Protein AF-A0A965MFY6-F1 (afdb_monomer_lite)

Radius of gyration: 15.27 Å; chains: 1; bounding box: 29×28×38 Å

Foldseek 3Di:
DQPPVNVVVVVVVVCCLVCVCVVCVVCNVVSVVVVVLVVLVVVLCVCPPVVHPPDPVVNVVSVVVSVVSVVVVVD

Structure (mmCIF, N/CA/C/O backbone):
data_AF-A0A965MFY6-F1
#
_entry.id   AF-A0A965MFY6-F1
#
loop_
_atom_site.group_PDB
_atom_site.id
_atom_site.type_symbol
_atom_site.label_atom_id
_atom_site.label_alt_id
_atom_site.label_comp_id
_atom_site.label_asym_id
_atom_site.label_entity_id
_atom_site.label_seq_id
_atom_site.pdbx_PDB_ins_code
_atom_site.Cartn_x
_atom_site.Cartn_y
_atom_site.Cartn_z
_atom_site.occupancy
_atom_site.B_iso_or_equiv
_atom_site.auth_seq_id
_atom_site.auth_comp_id
_atom_site.auth_asym_id
_atom_site.auth_atom_id
_atom_site.pdbx_PDB_model_num
ATOM 1 N N . MET A 1 1 ? -13.391 -14.031 -17.586 1.00 55.06 1 MET A N 1
ATOM 2 C CA . MET A 1 1 ? -14.347 -14.783 -16.739 1.00 55.06 1 MET A CA 1
ATOM 3 C C . MET A 1 1 ? -13.833 -14.779 -15.306 1.00 55.06 1 MET A C 1
ATOM 5 O O . MET A 1 1 ? -12.786 -15.363 -15.055 1.00 55.06 1 MET A O 1
ATOM 9 N N . ILE A 1 2 ? -14.512 -14.093 -14.383 1.00 65.81 2 ILE A N 1
ATOM 10 C CA . ILE A 1 2 ? -14.146 -14.108 -12.956 1.00 65.81 2 ILE A CA 1
ATOM 11 C C . ILE A 1 2 ? -14.530 -15.482 -12.396 1.00 65.81 2 ILE A C 1
ATOM 13 O O . ILE A 1 2 ? -15.686 -15.892 -12.490 1.00 65.81 2 ILE A O 1
ATOM 17 N N . LYS A 1 3 ? -13.562 -16.225 -11.850 1.00 84.06 3 LYS A N 1
ATOM 18 C CA . LYS A 1 3 ? -13.837 -17.518 -11.208 1.00 84.06 3 LYS A CA 1
ATOM 19 C C . LYS A 1 3 ? -14.678 -17.285 -9.950 1.00 84.06 3 LYS A C 1
ATOM 21 O O . LYS A 1 3 ? -14.403 -16.361 -9.188 1.00 84.06 3 LYS A O 1
ATOM 26 N N . LYS A 1 4 ? -15.656 -18.162 -9.690 1.00 80.38 4 LYS A N 1
ATOM 27 C CA . LYS A 1 4 ? -16.559 -18.077 -8.522 1.00 80.38 4 LYS A CA 1
ATOM 28 C C . LYS A 1 4 ? -15.801 -17.908 -7.195 1.00 80.38 4 LYS A C 1
ATOM 30 O O . LYS A 1 4 ? -16.234 -17.153 -6.338 1.00 80.38 4 LYS A O 1
ATOM 35 N N . ASN A 1 5 ? -14.636 -18.549 -7.064 1.00 82.38 5 ASN A N 1
ATOM 36 C CA . ASN A 1 5 ? -13.781 -18.432 -5.880 1.00 82.38 5 ASN A CA 1
ATOM 37 C C . ASN A 1 5 ? -13.194 -17.023 -5.695 1.00 82.38 5 ASN A C 1
ATOM 39 O O . ASN A 1 5 ? -13.168 -16.511 -4.585 1.00 82.38 5 ASN A O 1
ATOM 43 N N . THR A 1 6 ? -12.772 -16.380 -6.786 1.00 83.88 6 THR A N 1
ATOM 44 C CA . THR A 1 6 ? -12.214 -15.020 -6.775 1.00 83.88 6 THR A CA 1
ATOM 45 C C . THR A 1 6 ? -13.287 -13.974 -6.458 1.00 83.88 6 THR A C 1
ATOM 47 O O . THR A 1 6 ? -13.028 -12.980 -5.783 1.00 83.88 6 THR A O 1
ATOM 50 N N . LEU A 1 7 ? -14.523 -14.217 -6.904 1.00 87.00 7 LEU A N 1
ATOM 51 C CA . LEU A 1 7 ? -15.664 -13.371 -6.557 1.00 87.00 7 LEU A CA 1
ATOM 52 C C . LEU A 1 7 ? -15.936 -13.399 -5.045 1.00 87.00 7 LEU A C 1
ATOM 54 O O . LEU A 1 7 ? -16.129 -12.351 -4.437 1.00 87.00 7 LEU A O 1
ATOM 58 N N . ILE A 1 8 ? -15.902 -14.589 -4.436 1.00 89.69 8 ILE A N 1
ATOM 59 C CA . ILE A 1 8 ? -16.111 -14.764 -2.992 1.00 89.69 8 ILE A CA 1
ATOM 60 C C . ILE A 1 8 ? -15.014 -14.049 -2.194 1.00 89.69 8 ILE A C 1
ATOM 62 O O . ILE A 1 8 ? -15.324 -13.366 -1.220 1.00 89.69 8 ILE A O 1
ATOM 66 N N . THR A 1 9 ? -13.748 -14.137 -2.619 1.00 87.31 9 THR A N 1
ATOM 67 C CA . THR A 1 9 ? -12.646 -13.443 -1.932 1.00 87.31 9 THR A CA 1
ATOM 68 C C . THR A 1 9 ? -12.781 -11.923 -1.996 1.00 87.31 9 THR A C 1
ATOM 70 O O . THR A 1 9 ? -12.588 -11.259 -0.981 1.00 87.31 9 THR A O 1
ATOM 73 N N . TYR A 1 10 ? -13.161 -11.359 -3.148 1.00 87.25 10 TYR A N 1
ATOM 74 C CA . TYR A 1 10 ? -13.368 -9.912 -3.261 1.00 87.25 10 TYR A CA 1
ATOM 75 C C . TYR A 1 10 ? -14.594 -9.433 -2.484 1.00 87.25 10 TYR A C 1
ATOM 77 O O . TYR A 1 10 ? -14.529 -8.389 -1.840 1.00 87.25 10 TYR A O 1
ATOM 85 N N . ALA A 1 11 ? -15.682 -10.208 -2.481 1.00 89.69 11 ALA A N 1
ATOM 86 C CA . ALA A 1 11 ? -16.860 -9.900 -1.676 1.00 89.69 11 ALA A CA 1
ATOM 87 C C . ALA A 1 11 ? -16.538 -9.913 -0.171 1.00 89.69 11 ALA A C 1
ATOM 89 O O . ALA A 1 11 ? -16.938 -9.000 0.547 1.00 89.69 11 ALA A O 1
ATOM 90 N N . GLY A 1 12 ? -15.766 -10.901 0.296 1.00 90.56 12 GLY A N 1
ATOM 91 C CA . GLY A 1 12 ? -15.308 -10.974 1.685 1.00 90.56 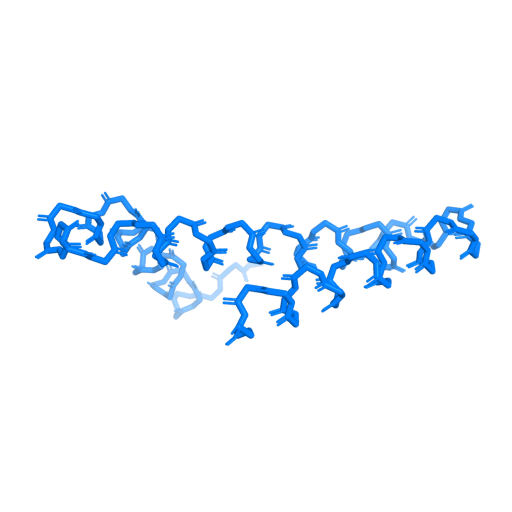12 GLY A CA 1
ATOM 92 C C . GLY A 1 12 ? -14.420 -9.791 2.082 1.00 90.56 12 GLY A C 1
ATOM 93 O O . GLY A 1 12 ? -14.641 -9.187 3.129 1.00 90.56 12 GLY A O 1
ATOM 94 N N . LEU A 1 13 ? -13.471 -9.407 1.221 1.00 88.44 13 LEU A N 1
ATOM 95 C CA . LEU A 1 13 ? -12.634 -8.217 1.415 1.00 88.44 13 LEU A CA 1
ATOM 96 C C . LEU A 1 13 ? -13.469 -6.933 1.486 1.00 88.44 13 LEU A C 1
ATOM 98 O O . LEU A 1 13 ? -13.262 -6.125 2.387 1.00 88.44 13 LEU A O 1
ATOM 102 N N . ALA A 1 14 ? -14.440 -6.759 0.586 1.00 87.31 14 ALA A N 1
ATOM 103 C CA . ALA A 1 14 ? -15.313 -5.587 0.584 1.00 87.31 14 ALA A CA 1
ATOM 104 C C . ALA A 1 14 ? -16.158 -5.494 1.867 1.00 87.31 14 ALA A C 1
ATOM 106 O O . ALA A 1 14 ? -16.233 -4.430 2.481 1.00 87.31 14 ALA A O 1
ATOM 107 N N . LEU A 1 15 ? -16.736 -6.614 2.316 1.00 90.94 15 LEU A N 1
ATOM 108 C CA . LEU A 1 15 ? -17.449 -6.685 3.595 1.00 90.94 15 LEU A CA 1
ATOM 109 C C . LEU A 1 15 ? -16.529 -6.345 4.771 1.00 90.94 15 LEU A C 1
ATOM 111 O O . LEU A 1 15 ? -16.907 -5.550 5.626 1.00 90.94 15 LEU A O 1
ATOM 115 N N . PHE A 1 16 ? -15.312 -6.890 4.801 1.00 88.50 16 PHE A N 1
ATOM 116 C CA . PHE A 1 16 ? -14.346 -6.575 5.851 1.00 88.50 16 PHE A CA 1
ATOM 117 C C . PHE A 1 16 ? -13.957 -5.092 5.857 1.00 88.50 16 PHE A C 1
ATOM 119 O O . PHE A 1 16 ? -13.768 -4.514 6.921 1.00 88.50 16 PHE A O 1
ATOM 126 N N . GLY A 1 17 ? -13.892 -4.442 4.695 1.00 84.88 17 GLY A N 1
ATOM 127 C CA . GLY A 1 17 ? -13.592 -3.014 4.631 1.00 84.88 17 GLY A CA 1
ATOM 128 C C . GLY A 1 17 ? -14.697 -2.122 5.166 1.00 84.88 17 GLY A C 1
ATOM 129 O O . GLY A 1 17 ? -14.416 -1.161 5.877 1.00 84.88 17 GLY A O 1
ATOM 130 N N . VAL A 1 18 ? -15.950 -2.469 4.879 1.00 88.62 18 VAL A N 1
ATOM 131 C CA . VAL A 1 18 ? -17.112 -1.691 5.327 1.00 88.62 18 VAL A CA 1
ATOM 132 C C . VAL A 1 18 ? -17.426 -1.952 6.800 1.00 88.62 18 VAL A C 1
ATOM 134 O O . VAL A 1 18 ? -17.688 -1.018 7.554 1.00 88.62 18 VAL A O 1
ATOM 137 N N . PHE A 1 19 ? -17.388 -3.215 7.226 1.00 91.06 19 PHE A N 1
ATOM 138 C CA . PHE A 1 19 ? -17.786 -3.608 8.578 1.00 91.06 19 PHE A CA 1
ATOM 139 C C . PHE A 1 19 ? -16.621 -3.697 9.566 1.00 91.06 19 PHE A C 1
ATOM 141 O O . PHE A 1 19 ? -16.857 -3.656 10.771 1.00 91.06 19 PHE A O 1
ATOM 148 N N . GLY A 1 20 ? -15.372 -3.768 9.101 1.00 86.38 20 GLY A N 1
ATOM 149 C CA . GLY A 1 20 ? -14.180 -3.829 9.953 1.00 86.38 20 GLY A CA 1
ATOM 150 C C . GLY A 1 20 ? -14.111 -2.711 11.000 1.00 86.38 20 GLY A C 1
ATOM 151 O O . GLY A 1 20 ? -13.971 -3.032 12.178 1.00 86.38 20 GLY A O 1
ATOM 152 N N . PRO A 1 21 ? -14.294 -1.428 10.631 1.00 86.62 21 PRO A N 1
ATOM 153 C CA . PRO A 1 21 ? -14.311 -0.316 11.589 1.00 86.62 21 PRO A CA 1
ATOM 154 C C . PRO A 1 21 ? -15.451 -0.389 12.615 1.00 86.62 21 PRO A C 1
ATOM 156 O O . PRO A 1 21 ? -15.317 0.097 13.731 1.00 86.62 21 PRO A O 1
ATOM 159 N N . ILE A 1 22 ? -16.582 -0.996 12.242 1.00 88.94 22 ILE A N 1
ATOM 160 C CA . ILE A 1 22 ? -17.767 -1.113 13.106 1.00 88.94 22 ILE A CA 1
ATOM 161 C C . ILE A 1 22 ? -17.571 -2.239 14.127 1.00 88.94 22 ILE A C 1
ATOM 163 O O . ILE A 1 22 ? -17.942 -2.097 15.288 1.00 88.94 22 ILE A O 1
ATOM 167 N N . ILE A 1 23 ? -16.984 -3.358 13.694 1.00 90.31 23 ILE A N 1
ATOM 168 C CA . ILE A 1 23 ? -16.721 -4.526 14.545 1.00 90.31 23 ILE A CA 1
ATOM 169 C C . ILE A 1 23 ? -15.513 -4.268 15.461 1.00 90.31 23 ILE A C 1
ATOM 171 O O . ILE A 1 23 ? -15.497 -4.734 16.599 1.00 90.31 23 ILE A O 1
ATOM 175 N N . PHE A 1 24 ? -14.527 -3.499 14.990 1.00 88.06 24 PHE A N 1
ATOM 176 C CA . PHE A 1 24 ? -13.282 -3.204 15.700 1.00 88.06 24 PHE A CA 1
ATOM 177 C C . PHE A 1 24 ? -13.031 -1.688 15.799 1.00 88.06 24 PHE A C 1
ATOM 179 O O . PHE A 1 24 ? -12.110 -1.170 15.159 1.00 88.06 24 PHE A O 1
ATOM 186 N N . PRO A 1 25 ? -13.817 -0.962 16.616 1.00 86.00 25 PRO A N 1
ATOM 187 C CA . PRO A 1 25 ? -13.757 0.499 16.681 1.00 86.00 25 PRO A CA 1
ATOM 188 C C . PRO A 1 25 ? -12.397 1.028 17.159 1.00 86.00 25 PRO A C 1
ATOM 190 O O . PRO A 1 25 ? -11.929 2.049 16.656 1.00 86.00 25 PRO A O 1
ATOM 193 N N . GLU A 1 26 ? -11.712 0.306 18.051 1.00 90.81 26 GLU A N 1
ATOM 194 C CA . GLU A 1 26 ? -10.374 0.668 18.549 1.00 90.81 26 GLU A CA 1
ATOM 195 C C . GLU A 1 26 ? -9.287 0.602 17.461 1.00 90.81 26 GLU A C 1
ATOM 197 O O . GLU A 1 26 ? -8.287 1.312 17.538 1.00 90.81 26 GLU A O 1
ATOM 202 N N . TYR A 1 27 ? -9.503 -0.189 16.406 1.00 87.62 27 TYR A N 1
ATOM 203 C CA . TYR A 1 27 ? -8.549 -0.393 15.310 1.00 87.62 27 TYR A CA 1
ATOM 204 C C . TYR A 1 27 ? -8.933 0.357 14.031 1.00 87.62 27 TYR A C 1
ATOM 206 O O . TYR A 1 27 ? -8.346 0.119 12.974 1.00 87.62 27 TYR A O 1
ATOM 214 N N . THR A 1 28 ? -9.894 1.281 14.107 1.00 88.69 28 THR A N 1
ATOM 215 C CA . THR A 1 28 ? -10.415 2.020 12.946 1.00 88.69 28 THR A CA 1
ATOM 216 C C . THR A 1 28 ? -9.307 2.683 12.127 1.00 88.69 28 THR A C 1
ATOM 218 O O . THR A 1 28 ? -9.297 2.565 10.902 1.00 88.69 28 THR A O 1
ATOM 221 N N . LEU A 1 29 ? -8.343 3.335 12.788 1.00 88.62 29 LEU A N 1
ATOM 222 C CA . LEU A 1 29 ? -7.218 3.985 12.107 1.00 88.62 29 LEU A CA 1
ATOM 223 C C . LEU A 1 29 ? -6.318 2.968 11.402 1.00 88.62 29 LEU A C 1
ATOM 225 O O . LEU A 1 29 ? -6.016 3.137 10.224 1.00 88.62 29 LEU A O 1
ATOM 229 N N . SER A 1 30 ? -5.945 1.882 12.080 1.00 88.38 30 SER A N 1
ATOM 230 C CA . SER A 1 30 ? -5.118 0.819 11.500 1.00 88.38 30 SER A CA 1
ATOM 231 C C . SER A 1 30 ? -5.790 0.165 10.291 1.00 88.38 30 SER A C 1
ATOM 233 O O . SER A 1 30 ? -5.136 -0.091 9.283 1.00 88.38 30 SER A O 1
ATOM 235 N N . ILE A 1 31 ? -7.107 -0.053 10.351 1.00 89.25 31 ILE A N 1
ATOM 236 C CA . ILE A 1 31 ? -7.894 -0.599 9.237 1.00 89.25 31 ILE A CA 1
ATOM 237 C C . ILE A 1 31 ? -7.946 0.399 8.073 1.00 89.25 31 ILE A C 1
ATOM 239 O O . ILE A 1 31 ? -7.724 0.006 6.928 1.00 89.25 31 ILE A O 1
ATOM 243 N N . ALA A 1 32 ? -8.187 1.686 8.341 1.00 89.06 32 ALA A N 1
ATOM 244 C CA . ALA A 1 32 ? -8.191 2.729 7.311 1.00 89.06 32 ALA A CA 1
ATOM 245 C C . ALA A 1 32 ? -6.838 2.822 6.588 1.00 89.06 32 ALA A C 1
ATOM 247 O O . ALA A 1 32 ? -6.780 2.919 5.360 1.00 89.06 32 ALA A O 1
ATOM 248 N N . TYR A 1 33 ? -5.747 2.724 7.342 1.00 88.50 33 TYR A N 1
ATOM 249 C CA . TYR A 1 33 ? -4.397 2.694 6.804 1.00 88.50 33 TYR A CA 1
ATOM 250 C C . TYR A 1 33 ? -4.121 1.460 5.943 1.00 88.50 33 TYR A C 1
ATOM 252 O O . TYR A 1 33 ? -3.569 1.592 4.851 1.00 88.50 33 TYR A O 1
ATOM 260 N N . LEU A 1 34 ? -4.580 0.283 6.370 1.00 89.19 34 LEU A N 1
ATOM 261 C CA . LEU A 1 34 ? -4.476 -0.947 5.584 1.00 89.19 34 LEU A CA 1
ATOM 262 C C . LEU A 1 34 ? -5.172 -0.785 4.220 1.00 89.19 34 LEU A C 1
ATOM 264 O O . LEU A 1 34 ? -4.591 -1.102 3.182 1.00 89.19 34 LEU A O 1
ATOM 268 N N . TRP A 1 35 ? -6.374 -0.198 4.195 1.00 88.62 35 TRP A N 1
ATOM 269 C CA . TRP A 1 35 ? -7.094 0.090 2.947 1.00 88.62 35 TRP A CA 1
ATOM 270 C C . TRP A 1 35 ? -6.397 1.122 2.062 1.00 88.62 35 TRP A C 1
ATOM 272 O O . TRP A 1 35 ? -6.338 0.937 0.844 1.00 88.62 35 TRP A O 1
ATOM 282 N N . MET A 1 36 ? -5.819 2.167 2.655 1.00 89.88 36 MET A N 1
ATOM 283 C CA . MET A 1 36 ? -4.976 3.122 1.930 1.00 89.88 36 MET A CA 1
ATOM 284 C C . MET A 1 36 ? -3.785 2.427 1.255 1.00 89.88 36 MET A C 1
ATOM 286 O O . MET A 1 36 ? -3.500 2.705 0.090 1.00 89.88 36 MET A O 1
ATOM 290 N N . MET A 1 37 ? -3.135 1.478 1.935 1.00 90.50 37 MET A N 1
ATOM 291 C CA . MET A 1 37 ? -2.015 0.720 1.363 1.00 90.50 37 MET A CA 1
ATOM 292 C C . MET A 1 37 ? -2.450 -0.204 0.219 1.00 90.50 37 MET A C 1
ATOM 294 O O . MET A 1 37 ? -1.741 -0.308 -0.781 1.00 90.50 37 MET A O 1
ATOM 298 N N . VAL A 1 38 ? -3.636 -0.819 0.301 1.00 90.31 38 VAL A N 1
ATOM 299 C CA . VAL A 1 38 ? -4.208 -1.604 -0.811 1.00 90.31 38 VAL A CA 1
ATOM 300 C C . VAL A 1 38 ? -4.455 -0.723 -2.039 1.00 90.31 38 VAL A C 1
ATOM 302 O O . VAL A 1 38 ? -4.094 -1.102 -3.156 1.00 90.31 38 VAL A O 1
ATOM 305 N N . LEU A 1 39 ? -5.030 0.468 -1.845 1.00 89.81 39 LEU A N 1
ATOM 306 C CA . LEU A 1 39 ? -5.258 1.424 -2.932 1.00 89.81 39 LEU A CA 1
ATOM 307 C C . LEU A 1 39 ? -3.942 1.864 -3.574 1.00 89.81 39 LEU A C 1
ATOM 309 O O . LEU A 1 39 ? -3.817 1.833 -4.802 1.00 89.81 39 LEU A O 1
ATOM 313 N N . MET A 1 40 ? -2.946 2.209 -2.761 1.00 90.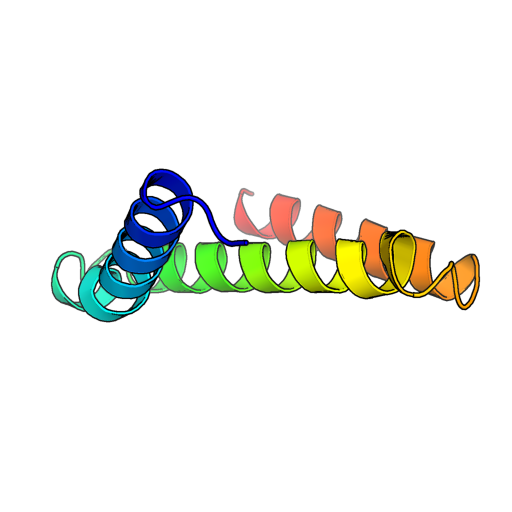25 40 MET A N 1
ATOM 314 C CA . MET A 1 40 ? -1.611 2.545 -3.244 1.00 90.25 40 MET A CA 1
ATOM 315 C C . MET A 1 40 ? -0.983 1.395 -4.055 1.00 90.25 40 MET A C 1
ATOM 317 O O . MET A 1 40 ? -0.521 1.609 -5.176 1.00 90.25 40 MET A O 1
ATOM 321 N N . ALA A 1 41 ? -1.042 0.156 -3.564 1.00 89.38 41 ALA A N 1
ATOM 322 C CA . ALA A 1 41 ? -0.513 -0.997 -4.293 1.00 89.38 41 ALA A CA 1
ATOM 323 C C . ALA A 1 41 ? -1.216 -1.198 -5.651 1.00 89.38 41 ALA A C 1
ATOM 325 O O . ALA A 1 41 ? -0.556 -1.406 -6.671 1.00 89.38 41 ALA A O 1
ATOM 326 N N . SER A 1 42 ? -2.549 -1.075 -5.687 1.00 89.69 42 SER A N 1
ATOM 327 C CA . SER A 1 42 ? -3.334 -1.231 -6.921 1.00 89.69 42 SER A CA 1
ATOM 328 C C . SER A 1 42 ? -3.057 -0.138 -7.959 1.00 89.69 42 SER A C 1
ATOM 330 O O . SER A 1 42 ? -3.019 -0.402 -9.164 1.00 89.69 42 SER A O 1
ATOM 332 N N . THR A 1 43 ? -2.817 1.093 -7.505 1.00 88.31 43 THR A N 1
ATOM 333 C CA . THR A 1 43 ? -2.483 2.214 -8.391 1.00 88.31 43 THR A CA 1
ATOM 334 C C . THR A 1 43 ? -1.095 2.042 -8.991 1.00 88.31 43 THR A C 1
ATOM 336 O O . THR A 1 43 ? -0.928 2.295 -10.182 1.00 88.31 43 THR A O 1
ATOM 339 N N . TRP A 1 44 ? -0.125 1.527 -8.234 1.00 86.19 44 TRP A N 1
ATOM 340 C CA . TRP A 1 44 ? 1.198 1.210 -8.773 1.00 86.19 44 TRP A CA 1
ATOM 341 C C . TRP A 1 44 ? 1.173 0.067 -9.794 1.00 86.19 44 TRP A C 1
ATOM 343 O O . TRP A 1 44 ? 1.802 0.189 -10.844 1.00 86.19 44 TRP A O 1
ATOM 353 N N . ASP A 1 45 ? 0.395 -0.993 -9.549 1.00 86.69 45 ASP A N 1
ATOM 354 C CA . ASP A 1 45 ? 0.204 -2.083 -10.521 1.00 86.69 45 ASP A CA 1
ATOM 355 C C . ASP A 1 45 ? -0.461 -1.584 -11.816 1.00 86.69 45 ASP A C 1
ATOM 357 O O . ASP A 1 45 ? -0.045 -1.917 -12.926 1.00 86.69 45 ASP A O 1
ATOM 361 N N . THR A 1 46 ? -1.446 -0.691 -11.693 1.00 86.38 46 THR A N 1
ATOM 362 C CA . THR A 1 46 ? -2.139 -0.127 -12.859 1.00 86.38 46 THR A CA 1
ATOM 363 C C . THR A 1 46 ? -1.231 0.815 -13.659 1.00 86.38 46 THR A C 1
ATOM 365 O O . THR A 1 46 ? -1.143 0.697 -14.882 1.00 86.38 46 THR A O 1
ATOM 368 N N . LEU A 1 47 ? -0.534 1.736 -12.984 1.00 82.06 47 LEU A N 1
ATOM 369 C CA . LEU A 1 47 ? 0.332 2.750 -13.607 1.00 82.06 47 LEU A CA 1
ATOM 370 C C . LEU A 1 47 ? 1.669 2.187 -14.111 1.00 82.06 47 LEU A C 1
ATOM 372 O O . LEU A 1 47 ? 2.279 2.776 -15.002 1.00 82.06 47 LEU A O 1
ATOM 376 N N . GLY A 1 48 ? 2.153 1.103 -13.507 1.00 76.62 48 GLY A N 1
ATOM 377 C CA . GLY A 1 48 ? 3.445 0.499 -13.819 1.00 76.62 48 GLY A CA 1
ATOM 378 C C . GLY A 1 48 ? 3.381 -0.798 -14.601 1.00 76.62 48 GLY A C 1
ATOM 379 O O . GLY A 1 48 ? 4.232 -1.038 -15.448 1.00 76.62 48 GLY A O 1
ATOM 380 N N . GLY A 1 49 ? 2.392 -1.640 -14.324 1.00 79.38 49 GLY A N 1
ATOM 381 C CA . GLY A 1 49 ? 2.247 -2.941 -14.966 1.00 79.38 49 GLY A CA 1
ATOM 382 C C . GLY A 1 49 ? 1.320 -2.881 -16.174 1.00 79.38 49 GLY A C 1
ATOM 383 O O . GLY A 1 49 ? 1.739 -3.148 -17.298 1.00 79.38 49 GLY A O 1
ATOM 384 N N . GLN A 1 50 ? 0.054 -2.525 -15.942 1.00 80.75 50 GLN A N 1
ATOM 385 C CA . GLN A 1 50 ? -1.024 -2.749 -16.916 1.00 80.75 50 GLN A CA 1
ATOM 386 C C . GLN A 1 50 ? -1.109 -1.689 -18.023 1.00 80.75 50 GLN A C 1
ATOM 388 O O . GLN A 1 50 ? -1.384 -2.027 -19.171 1.00 80.75 50 GLN A O 1
ATOM 393 N N . MET A 1 51 ? -0.879 -0.410 -17.707 1.00 79.75 51 MET A N 1
ATOM 394 C CA . MET A 1 51 ? -0.963 0.680 -18.698 1.00 79.75 51 MET A CA 1
ATOM 395 C C . MET A 1 51 ? 0.360 0.955 -19.432 1.00 79.75 51 MET A C 1
ATOM 397 O O . MET A 1 51 ? 0.401 1.803 -20.321 1.00 79.75 51 MET A O 1
ATOM 401 N N . GLY A 1 52 ? 1.430 0.234 -19.083 1.00 71.31 52 GLY A N 1
ATOM 402 C CA . GLY A 1 52 ? 2.791 0.531 -19.521 1.00 71.31 52 GLY A CA 1
ATOM 403 C C . GLY A 1 52 ? 3.400 1.701 -18.744 1.00 71.31 52 GLY A C 1
ATOM 404 O O . GLY A 1 52 ? 2.717 2.651 -18.362 1.00 71.31 52 GLY A O 1
ATOM 405 N N . TYR A 1 53 ? 4.707 1.628 -18.479 1.00 71.56 53 TYR A N 1
ATOM 406 C CA . TYR A 1 53 ? 5.410 2.654 -17.710 1.00 71.56 53 TYR A CA 1
ATOM 407 C C . TYR A 1 53 ? 5.324 4.021 -18.404 1.00 71.56 53 TYR A C 1
ATOM 409 O O . TYR A 1 53 ? 5.984 4.252 -19.413 1.00 71.56 53 TYR A O 1
ATOM 417 N N . ASN A 1 54 ? 4.550 4.947 -17.826 1.00 74.12 54 ASN A N 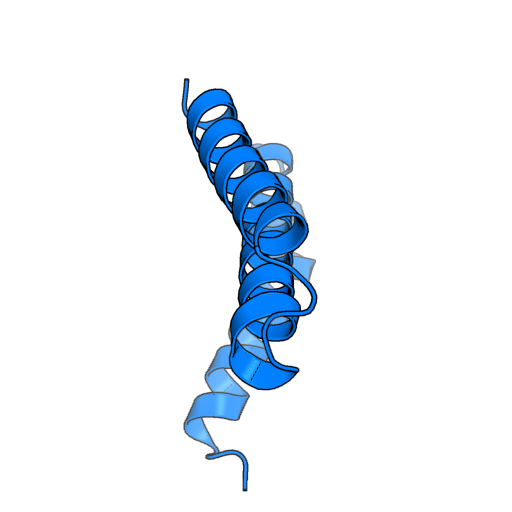1
ATOM 418 C CA . ASN A 1 54 ? 4.406 6.312 -18.348 1.00 74.12 54 ASN A CA 1
ATOM 419 C C . ASN A 1 54 ? 5.751 7.077 -18.325 1.00 74.12 54 ASN A C 1
ATOM 421 O O . ASN A 1 54 ? 6.109 7.783 -19.261 1.00 74.12 54 ASN A O 1
ATOM 425 N N . SER A 1 55 ? 6.533 6.905 -17.254 1.00 82.19 55 SER A N 1
ATOM 426 C CA . SER A 1 55 ? 7.905 7.415 -17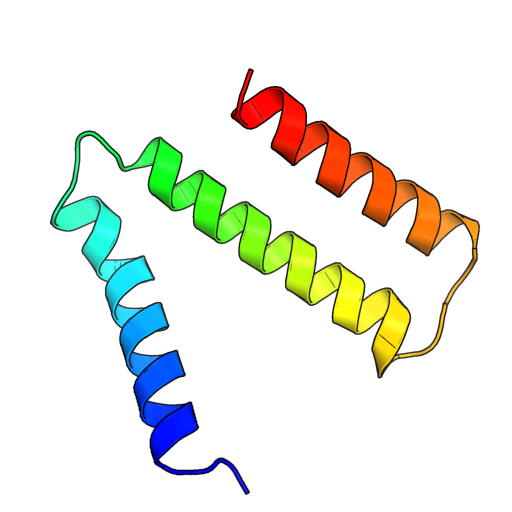.127 1.00 82.19 55 SER A CA 1
ATOM 427 C C . SER A 1 55 ? 8.619 6.743 -15.950 1.00 82.19 55 SER A C 1
ATOM 429 O O . SER A 1 55 ? 7.979 6.413 -14.945 1.00 82.19 55 SER A O 1
ATOM 431 N N . LEU A 1 56 ? 9.950 6.599 -16.035 1.00 82.44 56 LEU A N 1
ATOM 432 C CA . LEU A 1 56 ? 10.790 6.095 -14.939 1.00 82.44 56 LEU A CA 1
ATOM 433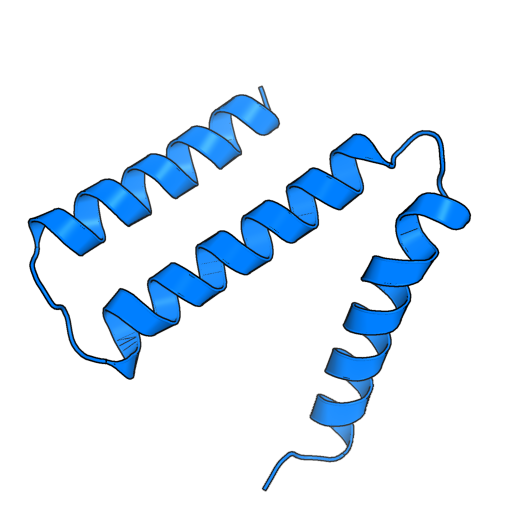 C C . LEU A 1 56 ? 10.615 6.928 -13.658 1.00 82.44 56 LEU A C 1
ATOM 435 O O . LEU A 1 56 ? 10.532 6.377 -12.564 1.00 82.44 56 LEU A O 1
ATOM 439 N N . GLY A 1 57 ? 10.516 8.255 -13.787 1.00 83.50 57 GLY A N 1
ATOM 440 C CA . GLY A 1 57 ? 10.321 9.138 -12.636 1.00 83.50 57 GLY A CA 1
ATOM 441 C C . GLY A 1 57 ? 8.993 8.867 -11.927 1.00 83.50 57 GLY A C 1
ATOM 442 O O . GLY A 1 57 ? 8.956 8.758 -10.707 1.00 83.50 57 GLY A O 1
ATOM 443 N N . ASN A 1 58 ? 7.916 8.670 -12.690 1.00 83.50 58 ASN A N 1
ATOM 444 C CA . ASN A 1 58 ? 6.587 8.425 -12.135 1.00 83.50 58 ASN A CA 1
ATOM 445 C C . ASN A 1 58 ? 6.540 7.131 -11.305 1.00 83.50 58 ASN A C 1
ATOM 447 O O . ASN A 1 58 ? 6.054 7.140 -10.177 1.00 83.50 58 ASN A O 1
ATOM 451 N N . ILE A 1 59 ? 7.089 6.028 -11.829 1.00 84.94 59 ILE A N 1
ATOM 452 C CA . ILE A 1 59 ? 7.067 4.733 -11.131 1.00 84.94 59 ILE A CA 1
ATOM 453 C C . ILE A 1 59 ? 7.986 4.718 -9.903 1.00 84.94 59 ILE A C 1
ATOM 455 O O . ILE A 1 59 ? 7.625 4.140 -8.876 1.00 84.94 59 ILE A O 1
ATOM 459 N N . ALA A 1 60 ? 9.150 5.372 -9.996 1.00 86.50 60 ALA A N 1
ATOM 460 C CA . ALA A 1 60 ? 10.132 5.423 -8.921 1.00 86.50 60 ALA A CA 1
ATOM 461 C C . ALA A 1 60 ? 9.645 6.295 -7.758 1.00 86.50 60 ALA A C 1
ATOM 463 O O . ALA A 1 60 ? 9.654 5.836 -6.620 1.00 86.50 60 ALA A O 1
ATOM 464 N N . PHE A 1 61 ? 9.155 7.512 -8.027 1.00 86.75 61 PHE A N 1
ATOM 465 C CA . PHE A 1 61 ? 8.625 8.385 -6.974 1.00 86.75 61 PHE A CA 1
ATOM 466 C C . PHE A 1 61 ? 7.384 7.791 -6.311 1.00 86.75 61 PHE A C 1
ATOM 468 O O . PHE A 1 61 ? 7.291 7.802 -5.084 1.00 86.75 61 PHE A O 1
ATOM 475 N N . PHE A 1 62 ? 6.460 7.231 -7.099 1.00 87.38 62 PHE A N 1
ATOM 476 C CA . PHE A 1 62 ? 5.262 6.608 -6.547 1.00 87.38 62 PHE A CA 1
ATOM 477 C C . PHE A 1 62 ? 5.612 5.378 -5.700 1.00 87.38 62 PHE A C 1
ATOM 479 O O . PHE A 1 62 ? 5.156 5.265 -4.566 1.00 87.38 62 PHE A O 1
ATOM 486 N N . GLY A 1 63 ? 6.478 4.494 -6.206 1.00 87.50 63 GLY A N 1
ATOM 487 C CA . GLY A 1 63 ? 6.927 3.302 -5.485 1.00 87.50 63 GLY A CA 1
ATOM 488 C C . GLY A 1 63 ? 7.678 3.631 -4.194 1.00 87.50 63 GLY A C 1
ATOM 489 O O . GLY A 1 63 ? 7.344 3.104 -3.135 1.00 87.50 63 GLY A O 1
ATOM 490 N N . VAL A 1 64 ? 8.653 4.540 -4.247 1.00 91.19 64 VAL A N 1
ATOM 491 C CA . VAL A 1 64 ? 9.416 4.959 -3.060 1.00 91.19 64 VAL A CA 1
ATOM 492 C C . VAL A 1 64 ? 8.502 5.625 -2.032 1.00 91.19 64 VAL A C 1
ATOM 494 O O . VAL A 1 64 ? 8.563 5.268 -0.858 1.00 91.19 64 VAL A O 1
ATOM 497 N N . GLY A 1 65 ? 7.614 6.532 -2.451 1.00 90.88 65 GLY A N 1
ATOM 498 C CA . GLY A 1 65 ? 6.663 7.185 -1.545 1.00 90.88 65 GLY A CA 1
ATOM 499 C C . GLY A 1 65 ? 5.739 6.191 -0.840 1.00 90.88 65 GLY A C 1
ATOM 500 O O . GLY A 1 65 ? 5.467 6.328 0.353 1.00 90.88 65 GLY A O 1
ATOM 501 N N . MET A 1 66 ? 5.322 5.147 -1.552 1.00 91.56 66 MET A N 1
ATOM 502 C CA . MET A 1 66 ? 4.497 4.062 -1.030 1.00 91.56 66 MET A CA 1
ATOM 503 C C . MET A 1 66 ? 5.226 3.249 0.050 1.00 91.56 66 MET A C 1
ATOM 505 O O . MET A 1 66 ? 4.697 3.065 1.146 1.00 91.56 66 MET A O 1
ATOM 509 N N . TYR A 1 67 ? 6.470 2.834 -0.212 1.00 89.62 67 TYR A N 1
ATOM 510 C CA . TYR A 1 67 ? 7.288 2.111 0.768 1.00 89.62 67 TYR A CA 1
ATOM 511 C C . TYR A 1 67 ? 7.652 2.967 1.983 1.00 89.62 67 TYR A C 1
ATOM 513 O O . TYR A 1 67 ? 7.581 2.482 3.110 1.00 89.62 67 TYR A O 1
ATOM 521 N N . VAL A 1 68 ? 8.000 4.241 1.782 1.00 92.38 68 VAL A N 1
ATOM 522 C CA . VAL A 1 68 ? 8.290 5.171 2.886 1.00 92.38 68 VAL A CA 1
ATOM 523 C C . VAL A 1 68 ? 7.057 5.353 3.767 1.00 92.38 68 VAL A C 1
ATOM 525 O O . VAL A 1 68 ? 7.170 5.295 4.988 1.00 92.38 68 VAL A O 1
ATOM 528 N N . SER A 1 69 ? 5.877 5.502 3.163 1.00 88.31 69 SER A N 1
ATOM 529 C CA . SER A 1 69 ? 4.619 5.630 3.905 1.00 88.31 69 SER A CA 1
ATOM 530 C C . SER A 1 69 ? 4.319 4.377 4.730 1.00 88.31 69 SER A C 1
ATOM 532 O O . SER A 1 69 ? 3.927 4.498 5.886 1.00 88.31 69 SER A O 1
ATOM 534 N N . ALA A 1 70 ? 4.566 3.182 4.183 1.00 86.81 70 ALA A N 1
ATOM 535 C CA . ALA A 1 70 ? 4.428 1.928 4.923 1.00 86.81 70 ALA A CA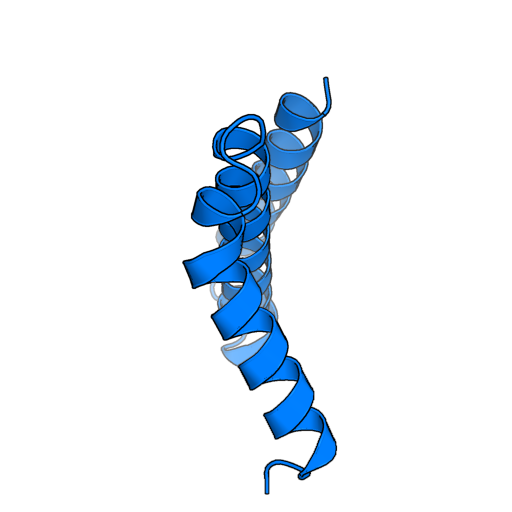 1
ATOM 536 C C . ALA A 1 70 ? 5.414 1.829 6.102 1.00 86.81 70 ALA A C 1
ATOM 538 O O . ALA A 1 70 ? 5.023 1.422 7.191 1.00 86.81 70 ALA A O 1
ATOM 539 N N . ILE A 1 71 ? 6.674 2.240 5.913 1.00 89.19 71 ILE A N 1
ATOM 540 C CA . ILE A 1 71 ? 7.687 2.241 6.981 1.00 89.19 71 ILE A CA 1
ATOM 541 C C . ILE A 1 71 ? 7.283 3.193 8.111 1.00 89.19 71 ILE A C 1
ATOM 543 O O . ILE A 1 71 ? 7.292 2.790 9.268 1.00 89.19 71 ILE A O 1
ATOM 547 N N . VAL A 1 72 ? 6.897 4.430 7.787 1.00 88.56 72 VAL A N 1
ATOM 548 C CA . VAL A 1 72 ? 6.493 5.441 8.783 1.00 88.56 72 VAL A CA 1
ATOM 549 C C . VAL A 1 72 ? 5.248 5.014 9.556 1.00 88.56 72 VAL A C 1
ATOM 551 O O . VAL A 1 72 ? 5.095 5.363 10.714 1.00 88.56 72 VAL A O 1
ATOM 554 N N . GLN A 1 73 ? 4.354 4.263 8.923 1.00 80.44 73 GLN A N 1
ATOM 555 C CA . GLN A 1 73 ? 3.125 3.786 9.550 1.00 80.44 73 GLN A CA 1
ATOM 556 C C . GLN A 1 73 ? 3.351 2.596 10.498 1.00 80.44 73 GLN A C 1
ATOM 558 O O . GLN A 1 73 ? 2.508 2.334 11.353 1.00 80.44 73 GLN A O 1
ATOM 563 N N . ILE A 1 74 ? 4.458 1.868 10.324 1.00 75.88 74 ILE A N 1
ATOM 564 C CA . ILE A 1 74 ? 4.877 0.754 11.188 1.00 75.88 74 ILE A CA 1
ATOM 565 C C . ILE A 1 74 ? 5.790 1.237 12.330 1.00 75.88 74 ILE A C 1
ATOM 567 O O . ILE A 1 74 ? 5.811 0.599 13.383 1.00 75.88 74 ILE A O 1
ATOM 571 N N . ALA A 1 75 ? 6.557 2.310 12.105 1.00 64.69 75 ALA A N 1
ATOM 572 C CA . ALA A 1 75 ? 7.487 2.910 13.066 1.00 64.69 75 ALA A CA 1
ATOM 573 C C . ALA A 1 75 ? 6.769 3.655 14.202 1.00 64.69 75 ALA A C 1
ATOM 575 O O . ALA A 1 75 ? 7.259 3.542 15.349 1.00 64.69 75 ALA A O 1
#

Sequence (75 aa):
MIKKNTLITYAGLALFGVFGPIIFPEYTLSIAYLWMMVLMASTWDTLGGQMGYNSLGNIAFFGVGMYVSAIVQIA

Secondary structure (DSSP, 8-state):
---HHHHHHHHHHHHHHHHHHHH-GGGHHHHHHHHHHHHHHHHHHIIIIIS--S-HHHHHHHHHHHHHHHHHHH-

pLDDT: mean 85.4, std 6.66, range [55.06, 92.38]